Protein AF-A0A497LG84-F1 (afdb_monomer)

Secondary structure (DSSP, 8-state):
---BTTB-EEEETTEEEE---EEEETTEEEESS-----TT-----------THHHHHHHHHHHHHTTT--S-HHHHHHHHHT-

Foldseek 3Di:
DDDDPPFPFDDDPNDTDGDWQFDQDPNDTHTPDDDPDDPPDDDDDDDDPPPCVVVVVVVVVVVVVCPPPPDDVVVVVVVVVV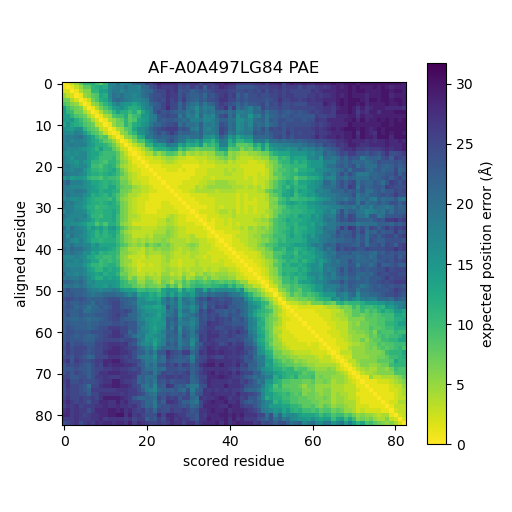D

Sequence (83 aa):
MKVIKGQRSLVVGGEALEEVYAVYEDGVLRPVRRLNLPEGVLVEVRVRLVRASRLYEVVKRYSSMFEDVEEDPLEVLLGMRER

pLDDT: mean 73.34, std 18.9, range [25.86, 93.81]

Solvent-accessible surface area (backbone atoms only — not comparable to full-atom values): 5848 Å² total; per-residue (Å²): 141,83,88,51,92,96,56,80,66,52,79,61,95,89,46,85,46,71,87,78,63,58,50,81,54,98,93,39,78,43,57,80,58,90,79,96,69,69,87,89,65,87,78,90,82,83,89,70,91,78,60,65,58,61,60,51,50,50,48,51,56,55,52,62,74,50,70,86,56,88,68,62,65,66,61,56,55,53,64,55,68,81,103

Structure (mmCIF, N/CA/C/O backbone):
data_AF-A0A497LG84-F1
#
_entry.id   AF-A0A497LG84-F1
#
loop_
_atom_site.group_PDB
_atom_site.id
_atom_site.type_symbol
_atom_site.label_atom_id
_atom_site.label_alt_id
_atom_site.label_comp_id
_atom_site.label_asym_id
_atom_site.label_entity_id
_atom_site.label_seq_id
_atom_site.pdbx_PDB_ins_code
_atom_site.Cartn_x
_atom_site.Cartn_y
_atom_site.Cartn_z
_atom_site.occupancy
_atom_site.B_iso_or_equiv
_atom_site.auth_seq_id
_atom_site.auth_comp_id
_atom_site.auth_asym_id
_atom_site.auth_atom_id
_atom_site.pdbx_PDB_model_num
ATOM 1 N N . MET A 1 1 ? 18.736 8.182 15.706 1.00 39.16 1 MET A N 1
ATOM 2 C CA . MET A 1 1 ? 18.218 7.532 14.481 1.00 39.16 1 MET A CA 1
ATOM 3 C C . MET A 1 1 ? 18.647 6.074 14.521 1.00 39.16 1 MET A C 1
ATOM 5 O O . MET A 1 1 ? 19.843 5.822 14.478 1.00 39.16 1 MET A O 1
ATOM 9 N N . LYS A 1 2 ? 17.732 5.120 14.716 1.00 25.86 2 LYS A N 1
ATOM 10 C CA . LYS A 1 2 ? 18.084 3.692 14.740 1.00 25.86 2 LYS A CA 1
ATOM 11 C C . LYS A 1 2 ? 17.249 2.988 13.681 1.00 25.86 2 LYS A C 1
ATOM 13 O O . LYS A 1 2 ? 16.051 2.815 13.854 1.00 25.86 2 LYS A O 1
ATOM 18 N N . VAL A 1 3 ? 17.881 2.672 12.554 1.00 27.91 3 VAL A N 1
ATOM 19 C CA . VAL A 1 3 ? 17.263 1.892 11.480 1.00 27.91 3 VAL A CA 1
ATOM 20 C C . VAL A 1 3 ? 17.451 0.426 11.845 1.00 27.91 3 VAL A C 1
ATOM 22 O O . VAL A 1 3 ? 18.560 -0.096 11.775 1.00 27.91 3 VAL A O 1
ATOM 25 N N . ILE A 1 4 ? 16.377 -0.225 12.281 1.00 35.66 4 ILE A N 1
ATOM 26 C CA . ILE A 1 4 ? 16.337 -1.677 12.441 1.00 35.66 4 ILE A CA 1
ATOM 27 C C . ILE A 1 4 ? 15.803 -2.212 11.110 1.00 35.66 4 ILE A C 1
ATOM 29 O O . ILE A 1 4 ? 14.759 -1.762 10.636 1.00 35.66 4 ILE A O 1
ATOM 33 N N . LYS A 1 5 ? 16.570 -3.088 10.446 1.00 30.58 5 LYS A N 1
ATOM 34 C CA . LYS A 1 5 ? 16.223 -3.647 9.128 1.00 30.58 5 LYS A CA 1
ATOM 35 C C . LYS A 1 5 ? 14.750 -4.087 9.104 1.00 30.58 5 LYS A C 1
ATOM 37 O O . LYS A 1 5 ? 14.347 -4.914 9.910 1.00 30.58 5 LYS A O 1
ATOM 42 N N . GLY A 1 6 ? 13.977 -3.540 8.164 1.00 39.59 6 GLY A N 1
ATOM 43 C CA . GLY A 1 6 ? 12.608 -3.980 7.862 1.00 39.59 6 GLY A CA 1
ATOM 44 C C . GLY A 1 6 ? 11.465 -3.258 8.585 1.00 39.59 6 GLY A C 1
ATOM 45 O O . GLY A 1 6 ? 10.316 -3.479 8.218 1.00 39.59 6 GLY A O 1
ATOM 46 N N . GLN A 1 7 ? 11.734 -2.363 9.540 1.00 39.41 7 GLN A N 1
ATOM 47 C CA . GLN A 1 7 ? 10.698 -1.592 10.240 1.00 39.41 7 GLN A CA 1
ATOM 48 C C . GLN A 1 7 ? 11.029 -0.099 10.210 1.00 39.41 7 GLN A C 1
ATOM 50 O O . GLN A 1 7 ? 11.971 0.363 10.851 1.00 39.41 7 GLN A O 1
ATOM 55 N N . ARG A 1 8 ? 10.234 0.679 9.467 1.00 39.88 8 ARG A N 1
ATOM 56 C CA . ARG A 1 8 ? 10.143 2.127 9.680 1.00 39.88 8 ARG A CA 1
ATOM 57 C C . ARG A 1 8 ? 9.015 2.375 10.676 1.00 39.88 8 ARG A C 1
ATOM 59 O O . ARG A 1 8 ? 7.889 2.631 10.277 1.00 39.88 8 ARG A O 1
ATOM 66 N N . SER A 1 9 ? 9.314 2.251 11.962 1.00 42.84 9 SER A N 1
ATOM 67 C CA . SER A 1 9 ? 8.475 2.814 13.016 1.00 42.84 9 SER A CA 1
ATOM 68 C C . SER A 1 9 ? 8.860 4.282 13.197 1.00 42.84 9 SER A C 1
ATOM 70 O O . SER A 1 9 ? 10.024 4.614 13.434 1.00 42.84 9 SER A O 1
ATOM 72 N N . LEU A 1 10 ? 7.890 5.178 13.028 1.00 41.50 10 LEU A N 1
ATOM 73 C CA . LEU A 1 10 ? 8.036 6.587 13.381 1.00 41.50 10 LEU A CA 1
ATOM 74 C C . LEU A 1 10 ? 7.472 6.747 14.790 1.00 41.50 10 LEU A C 1
ATOM 76 O O . LEU A 1 10 ? 6.287 6.525 15.014 1.00 41.50 10 LEU A O 1
ATOM 80 N N . VAL A 1 11 ? 8.327 7.100 15.747 1.00 40.19 11 VAL A N 1
ATOM 81 C CA . VAL A 1 11 ? 7.883 7.457 17.098 1.00 40.19 11 VAL A CA 1
ATOM 82 C C . VAL A 1 11 ? 7.700 8.968 17.122 1.00 40.19 11 VAL A C 1
ATOM 84 O O . VAL A 1 11 ? 8.682 9.709 17.061 1.00 40.19 11 VAL A O 1
ATOM 87 N N . VAL A 1 12 ? 6.451 9.426 17.186 1.00 43.44 12 VAL A N 1
ATOM 88 C CA . VAL A 1 12 ? 6.101 10.834 17.409 1.00 43.44 12 VAL A CA 1
ATOM 89 C C . VAL A 1 12 ? 5.188 10.868 18.633 1.00 43.44 12 VAL A C 1
ATOM 91 O O . VAL A 1 12 ? 4.126 10.264 18.619 1.00 43.44 12 VAL A O 1
ATOM 94 N N . GLY A 1 13 ? 5.615 11.522 19.717 1.00 39.12 13 GLY A N 1
ATOM 95 C CA . GLY A 1 13 ? 4.733 11.812 20.858 1.00 39.12 13 GLY A CA 1
ATOM 96 C C . GLY A 1 13 ? 4.302 10.630 21.740 1.00 39.12 13 GLY A C 1
ATOM 97 O O . GLY A 1 13 ? 3.297 10.749 22.425 1.00 39.12 13 GLY A O 1
ATOM 98 N N . GLY A 1 14 ? 5.039 9.515 21.765 1.00 45.31 14 GLY A N 1
ATOM 99 C CA . GLY A 1 14 ? 4.737 8.374 22.649 1.00 45.31 14 GLY A CA 1
ATOM 100 C C . GLY A 1 14 ? 3.801 7.318 22.052 1.00 45.31 14 GLY A C 1
ATOM 101 O O . GLY A 1 14 ? 3.622 6.265 22.657 1.00 45.31 14 GLY A O 1
ATOM 102 N N . GLU A 1 15 ? 3.287 7.541 20.843 1.00 51.00 15 GLU A N 1
ATOM 103 C CA . GLU A 1 15 ? 2.475 6.569 20.112 1.00 51.00 15 GLU A CA 1
ATOM 104 C C . GLU A 1 15 ? 3.312 5.905 19.008 1.00 51.00 15 GLU A C 1
ATOM 106 O O . GLU A 1 15 ? 4.008 6.564 18.228 1.00 51.00 15 GLU A O 1
ATOM 111 N N . ALA A 1 16 ? 3.303 4.571 18.969 1.00 55.41 16 ALA A N 1
ATOM 112 C CA . ALA A 1 16 ? 3.999 3.804 17.945 1.00 55.41 16 ALA A CA 1
ATOM 113 C C . ALA A 1 16 ? 3.157 3.784 16.662 1.00 55.41 16 ALA A C 1
ATOM 115 O O . ALA A 1 16 ? 2.186 3.039 16.560 1.00 55.41 16 ALA A O 1
ATOM 116 N N . LEU A 1 17 ? 3.538 4.596 15.674 1.00 64.94 17 LEU A N 1
ATOM 117 C CA . LEU A 1 17 ? 2.935 4.566 14.343 1.00 64.94 17 LEU A CA 1
ATOM 118 C C . LEU A 1 17 ? 3.622 3.493 13.491 1.00 64.94 17 LEU A C 1
ATOM 120 O O . LEU A 1 17 ? 4.807 3.599 13.154 1.00 64.94 17 LEU A O 1
ATOM 124 N N . GLU A 1 18 ? 2.862 2.459 13.136 1.00 74.38 18 GLU A N 1
ATOM 125 C CA . GLU A 1 18 ? 3.271 1.403 12.213 1.00 74.38 18 GLU A CA 1
ATOM 126 C C . GLU A 1 18 ? 2.488 1.528 10.898 1.00 74.38 18 GLU A C 1
ATOM 128 O O . GLU A 1 18 ? 1.261 1.456 10.881 1.00 74.38 18 GLU A O 1
ATOM 133 N N . GLU A 1 19 ? 3.190 1.708 9.773 1.00 78.94 19 GLU A N 1
ATOM 134 C CA . GLU A 1 19 ? 2.554 1.625 8.455 1.00 78.94 19 GLU A CA 1
ATOM 135 C C . GLU A 1 19 ? 2.205 0.163 8.131 1.00 78.94 19 GLU A C 1
ATOM 137 O O . GLU A 1 19 ? 3.065 -0.727 8.093 1.00 78.94 19 GLU A O 1
ATOM 142 N N . VAL A 1 20 ? 0.921 -0.081 7.866 1.00 85.88 20 VAL A N 1
ATOM 143 C CA . VAL A 1 20 ? 0.386 -1.386 7.476 1.00 85.88 20 VAL A CA 1
ATOM 144 C C . VAL A 1 20 ? -0.182 -1.29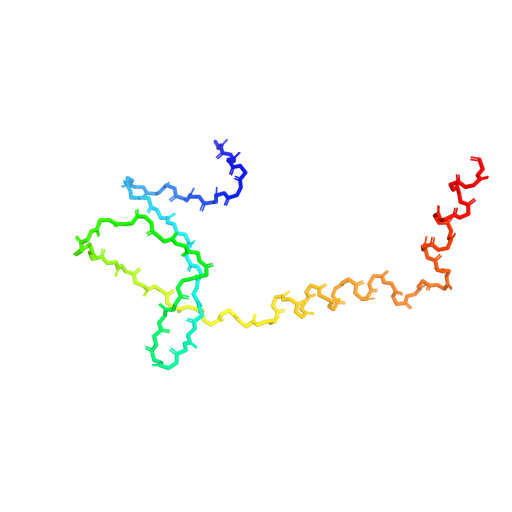2 6.067 1.00 85.88 20 VAL A C 1
ATOM 146 O O . VAL A 1 20 ? -1.011 -0.436 5.771 1.00 85.88 20 VAL A O 1
ATOM 149 N N . TYR A 1 21 ? 0.249 -2.207 5.203 1.00 84.25 21 TYR A N 1
ATOM 150 C CA . TYR A 1 21 ? -0.323 -2.380 3.872 1.00 84.25 21 TYR A CA 1
ATOM 151 C C . TYR A 1 21 ? -1.402 -3.461 3.918 1.00 84.25 21 TYR A C 1
ATOM 153 O O . TYR A 1 21 ? -1.244 -4.480 4.595 1.00 84.25 21 TYR A O 1
ATOM 161 N N . ALA A 1 22 ? -2.487 -3.246 3.182 1.00 89.81 22 ALA A N 1
ATOM 162 C CA . ALA A 1 22 ? -3.593 -4.183 3.068 1.00 89.81 22 ALA A CA 1
ATOM 163 C C . ALA A 1 22 ? -4.102 -4.232 1.625 1.00 89.81 22 ALA A C 1
ATOM 165 O O . ALA A 1 22 ? -4.049 -3.228 0.912 1.00 89.81 22 ALA A O 1
ATOM 166 N N . VAL A 1 23 ? -4.599 -5.396 1.218 1.00 88.75 23 VAL A N 1
ATOM 167 C CA . VAL A 1 23 ? -5.349 -5.572 -0.026 1.00 88.75 23 VAL A CA 1
ATOM 168 C C . VAL A 1 23 ? -6.828 -5.398 0.295 1.00 88.75 23 VAL A C 1
ATOM 170 O O . VAL A 1 23 ? -7.306 -5.893 1.316 1.00 88.75 23 VAL A O 1
ATOM 173 N N . TYR A 1 24 ? -7.540 -4.652 -0.543 1.00 87.38 24 TYR A N 1
ATOM 174 C CA . TYR A 1 24 ? -8.980 -4.478 -0.410 1.00 87.38 24 TYR A CA 1
ATOM 175 C C . TYR A 1 24 ? -9.697 -5.492 -1.301 1.00 87.38 24 TYR A C 1
ATO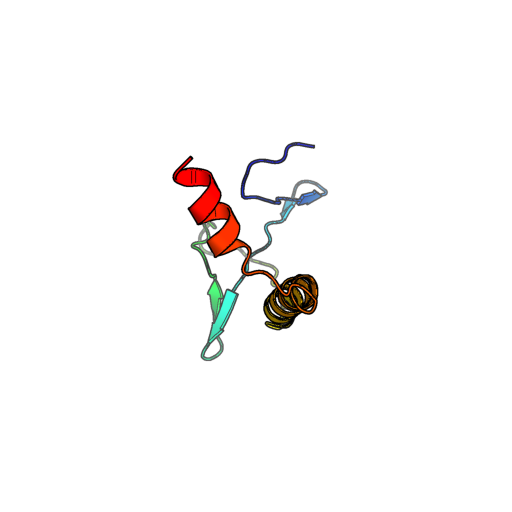M 177 O O . TYR A 1 24 ? -9.621 -5.388 -2.524 1.00 87.38 24 TYR A O 1
ATOM 185 N N . GLU A 1 25 ? -10.367 -6.466 -0.686 1.00 88.94 25 GLU A N 1
ATOM 186 C CA . GLU A 1 25 ? -11.063 -7.566 -1.368 1.00 88.94 25 GLU A CA 1
ATOM 187 C C . GLU A 1 25 ? -12.428 -7.780 -0.713 1.00 88.94 25 GLU A C 1
ATOM 189 O O . GLU A 1 25 ? -12.520 -7.861 0.513 1.00 88.94 25 GLU A O 1
ATOM 194 N N . ASP A 1 26 ? -13.489 -7.833 -1.523 1.00 93.75 26 ASP A N 1
ATOM 195 C CA . ASP A 1 26 ? -14.874 -8.074 -1.084 1.00 93.75 26 ASP A CA 1
ATOM 196 C C . ASP A 1 26 ? -15.344 -7.177 0.076 1.00 93.75 26 ASP A C 1
ATOM 198 O O . ASP A 1 26 ? -16.059 -7.604 0.981 1.00 93.75 26 ASP A O 1
ATOM 202 N N . GLY A 1 27 ? -14.922 -5.910 0.077 1.00 91.94 27 GLY A N 1
ATOM 203 C CA . GLY A 1 27 ? -15.296 -4.955 1.122 1.00 91.94 27 GLY A CA 1
ATOM 204 C C . GLY A 1 27 ? -14.407 -4.979 2.370 1.00 91.94 27 GLY A C 1
ATOM 205 O O . GLY A 1 27 ? -14.624 -4.175 3.276 1.00 91.94 27 GLY A O 1
ATOM 206 N N . VAL A 1 28 ? -13.394 -5.850 2.423 1.00 93.81 28 VAL A N 1
ATOM 207 C CA . VAL A 1 28 ? -12.546 -6.082 3.601 1.00 9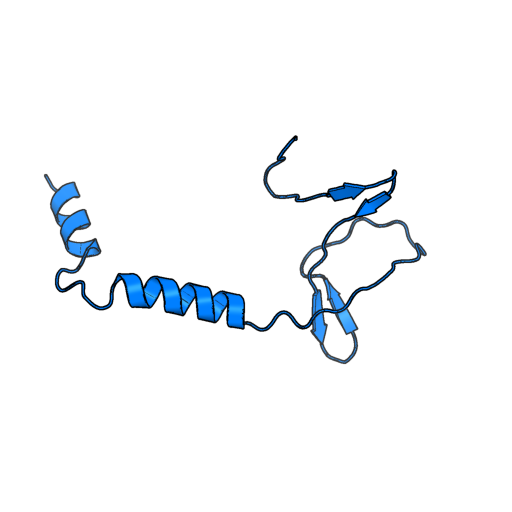3.81 28 VAL A CA 1
ATOM 208 C C . VAL A 1 28 ? -11.097 -5.670 3.327 1.00 93.81 28 VAL A C 1
ATOM 210 O O . VAL A 1 28 ? -10.515 -6.023 2.304 1.00 93.81 28 VAL A O 1
ATOM 213 N N . LEU A 1 29 ? -10.479 -4.948 4.270 1.00 91.44 29 LEU A N 1
ATOM 214 C CA . LEU A 1 29 ? -9.036 -4.681 4.264 1.00 91.44 29 LEU A CA 1
ATOM 215 C C . LEU A 1 29 ? -8.283 -5.874 4.865 1.00 91.44 29 LEU A C 1
ATOM 217 O O . LEU A 1 29 ? -8.283 -6.073 6.079 1.00 91.44 29 LEU A O 1
ATOM 221 N N . ARG A 1 30 ? -7.617 -6.658 4.016 1.00 92.00 30 ARG A N 1
ATOM 222 C CA . ARG A 1 30 ? -6.797 -7.809 4.413 1.00 92.00 30 ARG A CA 1
ATOM 223 C C . ARG A 1 30 ? -5.331 -7.391 4.517 1.00 92.00 30 ARG A C 1
ATOM 225 O O . ARG A 1 30 ? -4.735 -7.056 3.494 1.00 92.00 30 ARG A O 1
ATOM 232 N N . PRO A 1 31 ? -4.717 -7.378 5.711 1.00 91.25 31 PRO A N 1
ATOM 233 C CA . PRO A 1 31 ? -3.331 -6.950 5.844 1.00 91.25 31 PRO A CA 1
ATOM 234 C C . PRO A 1 31 ? -2.395 -7.929 5.122 1.00 91.25 31 PRO A C 1
ATOM 236 O O . PRO A 1 31 ? -2.568 -9.142 5.200 1.00 91.25 31 PRO A O 1
ATOM 239 N N . VAL A 1 32 ? -1.366 -7.408 4.446 1.00 90.12 32 VAL A N 1
ATOM 240 C CA . VAL A 1 32 ? -0.390 -8.236 3.699 1.00 90.12 32 VAL A CA 1
ATOM 241 C C . VAL A 1 32 ? 0.510 -9.076 4.615 1.00 90.12 32 VAL A C 1
ATOM 243 O O . VAL A 1 32 ? 1.244 -9.947 4.157 1.00 90.12 32 VAL A O 1
ATOM 246 N N . ARG A 1 33 ? 0.481 -8.791 5.920 1.00 88.94 33 ARG A N 1
ATOM 247 C CA . ARG A 1 33 ? 1.192 -9.511 6.978 1.00 88.94 33 ARG A CA 1
ATOM 248 C C . ARG A 1 33 ? 0.319 -9.615 8.222 1.00 88.94 33 ARG A C 1
ATOM 250 O O . ARG A 1 33 ? -0.582 -8.805 8.423 1.00 88.94 33 ARG A O 1
ATOM 257 N N . ARG A 1 34 ? 0.636 -10.564 9.101 1.00 88.75 34 ARG A N 1
ATOM 258 C CA . ARG A 1 34 ? -0.022 -10.683 10.407 1.00 88.75 34 ARG A CA 1
ATOM 259 C C . ARG A 1 34 ? 0.269 -9.454 11.276 1.00 88.75 34 ARG A C 1
ATOM 261 O O . ARG A 1 34 ? 1.421 -9.033 11.380 1.00 88.75 34 ARG A O 1
ATOM 268 N N . LEU A 1 35 ? -0.771 -8.914 11.908 1.00 88.12 35 LEU A N 1
ATOM 269 C CA . LEU A 1 35 ? -0.664 -7.860 12.916 1.00 88.12 35 LEU A CA 1
ATOM 270 C C . LEU A 1 35 ? -0.749 -8.488 14.308 1.00 88.12 35 LEU A C 1
ATOM 272 O O . LEU A 1 35 ? -1.636 -9.300 14.564 1.00 88.12 35 LEU A O 1
ATOM 276 N N . ASN A 1 36 ? 0.171 -8.118 15.195 1.00 87.44 36 ASN A N 1
ATOM 277 C CA . ASN A 1 36 ? 0.186 -8.574 16.584 1.00 87.44 36 ASN A CA 1
ATOM 278 C C . ASN A 1 36 ? -0.405 -7.475 17.472 1.00 87.44 36 ASN A C 1
ATOM 280 O O . ASN A 1 36 ? 0.323 -6.779 18.176 1.00 87.44 36 ASN A O 1
ATOM 284 N N . LEU A 1 37 ? -1.720 -7.286 17.372 1.00 87.00 37 LEU A N 1
ATOM 285 C CA . LEU A 1 37 ? -2.469 -6.286 18.129 1.00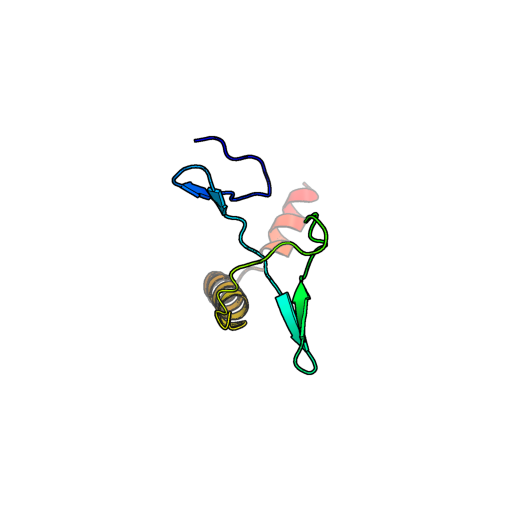 87.00 37 LEU A CA 1
ATOM 286 C C . LEU A 1 37 ? -3.353 -6.965 19.190 1.00 87.00 37 LEU A C 1
ATOM 288 O O . LEU A 1 37 ? -3.834 -8.072 18.934 1.00 87.00 37 LEU A O 1
ATOM 292 N N . PRO A 1 38 ? -3.577 -6.338 20.362 1.00 87.81 38 PRO A N 1
ATOM 293 C CA . PRO A 1 38 ? -4.522 -6.846 21.353 1.00 87.81 38 PRO A CA 1
ATOM 294 C C . PRO A 1 38 ? -5.939 -6.958 20.784 1.00 87.81 38 PRO A C 1
ATOM 296 O O . PRO A 1 38 ? -6.364 -6.135 19.971 1.00 87.81 38 PRO A O 1
ATOM 299 N N . GLU A 1 39 ? -6.688 -7.960 21.234 1.00 91.12 39 GLU A N 1
ATOM 300 C CA . GLU A 1 39 ? -8.080 -8.134 20.826 1.00 91.12 39 GLU A CA 1
ATOM 301 C C . GLU A 1 39 ? -8.943 -6.948 21.291 1.00 91.12 39 GLU A C 1
ATOM 303 O O . GLU A 1 39 ? -8.781 -6.443 22.402 1.00 91.12 39 GLU A O 1
ATOM 308 N N . GLY A 1 40 ? -9.837 -6.472 20.420 1.00 90.94 40 GLY A N 1
ATOM 309 C CA . GLY A 1 40 ? -10.714 -5.331 20.705 1.00 90.94 40 GLY A CA 1
ATOM 310 C C . GLY A 1 40 ? -10.035 -3.956 20.674 1.00 90.94 40 GLY A C 1
ATOM 311 O O . GLY A 1 40 ? -10.687 -2.961 20.989 1.00 90.94 40 GLY A O 1
ATOM 312 N N . VAL A 1 41 ? -8.753 -3.864 20.293 1.00 90.44 41 VAL A N 1
ATOM 313 C CA . VAL A 1 41 ? -8.081 -2.564 20.182 1.00 90.44 41 VAL A CA 1
ATOM 314 C C . VAL A 1 41 ? -8.691 -1.724 19.057 1.00 90.44 41 VAL A C 1
ATOM 316 O O . VAL A 1 41 ? -8.910 -2.200 17.941 1.00 90.44 41 VAL A O 1
ATOM 319 N N . LEU A 1 42 ?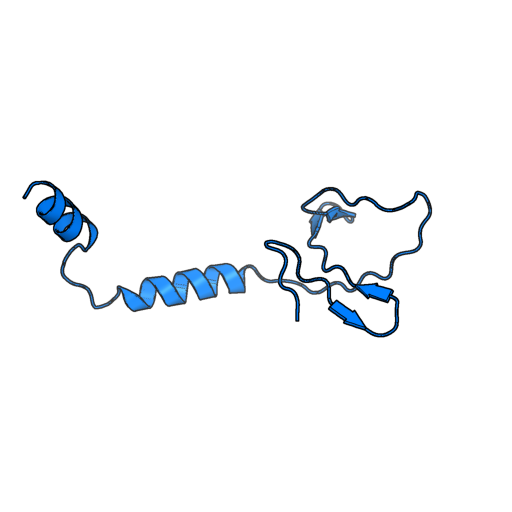 -8.954 -0.451 19.347 1.00 87.69 42 LEU A N 1
ATOM 320 C CA . LEU A 1 42 ? -9.376 0.520 18.345 1.00 87.69 42 LEU A CA 1
ATOM 321 C C . LEU 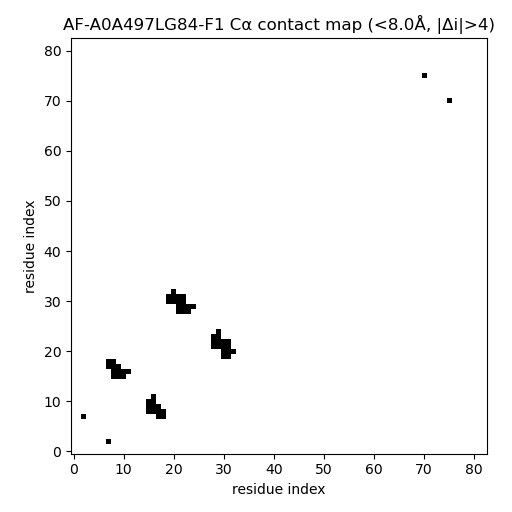A 1 42 ? -8.171 0.919 17.485 1.00 87.69 42 LEU A C 1
ATOM 323 O O . LEU A 1 42 ? -7.111 1.249 18.014 1.00 87.69 42 LEU A O 1
ATOM 327 N N . VAL A 1 43 ? -8.342 0.924 16.164 1.00 86.38 43 VAL A N 1
ATOM 328 C CA . VAL A 1 43 ? -7.310 1.349 15.209 1.00 86.38 43 VAL A CA 1
ATOM 329 C C . VAL A 1 43 ? -7.828 2.492 14.338 1.00 86.38 43 VAL A C 1
ATOM 331 O O . VAL A 1 43 ? -8.947 2.435 13.829 1.00 86.38 43 VAL A O 1
ATOM 334 N N . GLU A 1 44 ? -7.017 3.532 14.139 1.00 85.75 44 GLU A N 1
ATOM 335 C CA . GLU A 1 44 ? -7.280 4.564 13.130 1.00 85.75 44 GLU A CA 1
ATOM 336 C C . GLU A 1 44 ? -6.746 4.075 11.777 1.00 85.75 44 GLU A C 1
ATOM 338 O O . GLU A 1 44 ? -5.550 3.820 11.622 1.00 85.75 44 GLU A O 1
ATOM 343 N N . VAL A 1 45 ? -7.620 3.953 10.777 1.00 85.81 45 VAL A N 1
ATOM 344 C CA . VAL A 1 45 ? -7.229 3.511 9.432 1.00 85.81 45 VAL A CA 1
ATOM 345 C C . VAL A 1 45 ? -7.187 4.701 8.483 1.00 85.81 45 VAL A C 1
ATOM 347 O O . VAL A 1 45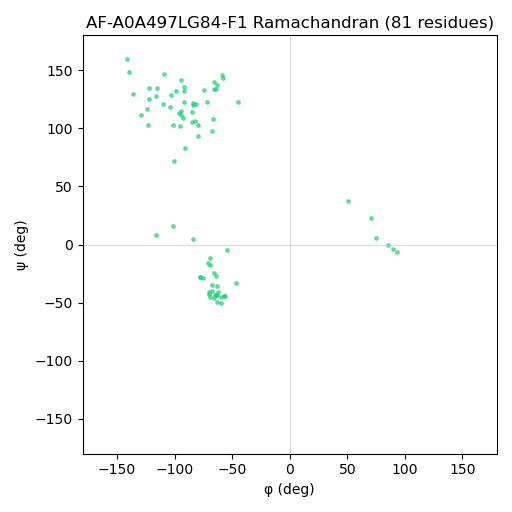 ? -8.208 5.320 8.190 1.00 85.81 45 VAL A O 1
ATOM 350 N N . ARG A 1 46 ? -6.006 4.983 7.927 1.00 83.75 46 ARG A N 1
ATOM 351 C CA . ARG A 1 46 ? -5.835 5.950 6.834 1.00 83.75 46 ARG A CA 1
ATOM 352 C C . ARG A 1 46 ? -5.686 5.213 5.512 1.00 83.75 46 ARG A C 1
ATOM 354 O O . ARG A 1 46 ? -4.617 4.696 5.198 1.00 83.75 46 ARG A O 1
ATOM 361 N N . VAL A 1 47 ? -6.753 5.183 4.719 1.00 79.50 47 VAL A N 1
ATOM 362 C CA . VAL A 1 47 ? -6.737 4.527 3.406 1.00 79.50 47 VAL A CA 1
ATOM 363 C C . VAL A 1 47 ? -6.110 5.460 2.373 1.00 79.50 47 VAL A C 1
ATOM 365 O O . VAL A 1 47 ? -6.597 6.560 2.122 1.00 79.50 47 VAL A O 1
ATOM 368 N N . ARG A 1 48 ? -5.023 5.009 1.744 1.00 76.00 48 ARG A N 1
ATOM 369 C CA . ARG A 1 48 ? -4.451 5.636 0.549 1.00 76.00 48 ARG A CA 1
ATOM 370 C C . ARG A 1 48 ? -4.415 4.594 -0.556 1.00 76.00 48 ARG A C 1
ATOM 372 O O . ARG A 1 48 ? -3.838 3.527 -0.367 1.00 76.00 48 ARG A O 1
ATOM 379 N N . LEU A 1 49 ? -5.004 4.904 -1.710 1.00 69.00 49 LEU A N 1
ATOM 380 C CA . LEU A 1 49 ? -4.884 4.056 -2.893 1.00 69.00 49 LEU A CA 1
ATOM 381 C C . LEU A 1 49 ? -3.435 4.103 -3.385 1.00 69.00 49 LEU A C 1
ATOM 383 O O . LEU A 1 49 ? -3.024 5.036 -4.075 1.00 69.00 49 LEU A O 1
ATOM 387 N N . VAL A 1 50 ? -2.647 3.098 -3.010 1.00 64.00 50 VAL A N 1
ATOM 388 C CA . VAL A 1 50 ? -1.299 2.911 -3.541 1.00 64.00 50 VAL A CA 1
ATOM 389 C C . VAL A 1 50 ? -1.460 2.267 -4.911 1.00 64.00 50 VAL A C 1
ATOM 391 O O . VAL A 1 50 ? -1.604 1.054 -5.028 1.00 64.00 50 VAL A O 1
ATOM 394 N N . ARG A 1 51 ? -1.508 3.081 -5.971 1.00 58.59 51 ARG A N 1
ATOM 395 C CA . ARG A 1 51 ? -1.494 2.541 -7.333 1.00 58.59 51 ARG A CA 1
ATOM 396 C C . ARG A 1 51 ? -0.226 1.700 -7.509 1.00 58.59 51 ARG A C 1
ATOM 398 O O . ARG A 1 51 ? 0.858 2.097 -7.074 1.00 58.59 51 ARG A O 1
ATOM 405 N N . ALA A 1 52 ? -0.344 0.604 -8.260 1.00 53.72 52 ALA A N 1
ATOM 406 C CA . ALA A 1 52 ? 0.799 -0.124 -8.818 1.00 53.72 52 ALA A CA 1
ATOM 407 C C . ALA A 1 52 ? 1.732 0.779 -9.651 1.00 53.72 52 ALA A C 1
ATOM 409 O O . ALA A 1 52 ? 2.797 0.328 -10.058 1.00 53.72 52 ALA A O 1
ATOM 410 N N . SER A 1 53 ? 1.374 2.058 -9.852 1.00 53.84 53 SER A N 1
ATOM 411 C CA . SER A 1 53 ? 2.242 3.100 -10.388 1.00 53.84 53 SER A CA 1
ATOM 412 C C . SER A 1 53 ? 3.615 3.107 -9.734 1.00 53.84 53 SER A C 1
ATOM 414 O O . SER A 1 53 ? 4.560 3.329 -10.453 1.00 53.84 53 SER A O 1
ATOM 416 N N . ARG A 1 54 ? 3.790 2.762 -8.449 1.00 58.62 54 ARG A N 1
ATOM 417 C CA . ARG A 1 54 ? 5.152 2.631 -7.891 1.00 58.62 54 ARG A CA 1
ATOM 418 C C . ARG A 1 54 ? 5.958 1.500 -8.529 1.00 58.62 54 ARG A C 1
ATOM 420 O O . ARG A 1 54 ? 7.122 1.706 -8.835 1.00 58.62 54 ARG A O 1
ATOM 427 N N . LEU A 1 55 ? 5.365 0.321 -8.737 1.00 68.56 55 LEU A N 1
ATOM 428 C CA . LEU A 1 55 ? 6.057 -0.781 -9.414 1.00 68.56 55 LEU A CA 1
ATOM 429 C C . LEU A 1 55 ? 6.239 -0.465 -10.898 1.00 68.56 55 LEU A C 1
ATOM 431 O O . LEU A 1 55 ? 7.318 -0.667 -11.429 1.00 68.56 55 LEU A O 1
ATOM 435 N N . TYR A 1 56 ? 5.217 0.088 -11.545 1.00 70.88 56 TYR A N 1
ATOM 436 C CA . TYR A 1 56 ? 5.290 0.529 -12.934 1.00 70.88 56 TYR A CA 1
ATOM 437 C C . TYR A 1 56 ? 6.321 1.648 -13.140 1.00 70.88 56 TYR A C 1
ATOM 439 O O . TYR A 1 56 ? 7.064 1.607 -14.106 1.00 70.88 56 TYR A O 1
ATOM 447 N N . GLU A 1 57 ? 6.424 2.618 -12.234 1.00 72.38 57 GLU A N 1
ATOM 448 C CA . GLU A 1 57 ? 7.431 3.685 -12.250 1.00 72.38 57 GLU A CA 1
ATOM 449 C C . GLU A 1 57 ? 8.825 3.117 -12.004 1.00 72.38 57 GLU A C 1
ATOM 451 O O . GLU A 1 57 ? 9.771 3.533 -12.663 1.00 72.38 57 GLU A O 1
ATOM 456 N N . VAL A 1 58 ? 8.957 2.145 -11.096 1.00 79.88 58 VAL A N 1
ATOM 457 C CA . VAL A 1 58 ? 10.213 1.424 -10.863 1.00 79.88 58 VAL A CA 1
ATOM 458 C C . VAL A 1 58 ? 10.627 0.651 -12.113 1.00 79.88 58 VAL A C 1
ATOM 460 O O . VAL A 1 58 ? 11.755 0.813 -12.566 1.00 79.88 58 VAL A O 1
ATOM 463 N N . VAL A 1 59 ? 9.720 -0.127 -12.705 1.00 81.19 59 VAL A N 1
ATOM 464 C CA . VAL A 1 59 ? 9.959 -0.868 -13.950 1.00 81.19 59 VAL A CA 1
ATOM 465 C C . VAL A 1 59 ? 10.309 0.102 -15.069 1.00 81.19 59 VAL A C 1
ATOM 467 O O . VAL A 1 59 ? 11.357 -0.053 -15.670 1.00 81.19 59 VAL A O 1
ATOM 470 N N . LYS A 1 60 ? 9.517 1.156 -15.283 1.00 81.50 60 LYS A N 1
ATOM 471 C CA . LYS A 1 60 ? 9.767 2.177 -16.307 1.00 81.50 60 LYS A CA 1
ATOM 472 C C . LYS A 1 60 ? 11.137 2.833 -16.134 1.00 81.50 60 LYS A C 1
ATOM 474 O O . LYS A 1 60 ? 11.857 2.983 -17.111 1.00 81.50 60 LYS A O 1
ATOM 479 N N . ARG A 1 61 ? 11.507 3.193 -14.900 1.00 84.06 61 ARG A N 1
ATOM 480 C CA . ARG A 1 61 ? 12.809 3.792 -14.582 1.00 84.06 61 ARG A CA 1
ATOM 481 C C . ARG A 1 61 ? 13.961 2.835 -14.869 1.00 84.06 61 ARG A C 1
ATOM 483 O O . ARG A 1 61 ? 14.976 3.271 -15.395 1.00 84.06 61 ARG A O 1
ATOM 490 N N . TYR A 1 62 ? 13.826 1.560 -14.506 1.00 83.06 62 TYR A N 1
ATOM 491 C CA . TYR A 1 62 ? 14.856 0.568 -14.803 1.00 83.06 62 TYR A CA 1
ATOM 492 C C . TYR A 1 62 ? 14.925 0.271 -16.298 1.00 83.06 62 TYR A C 1
ATOM 494 O O . TYR A 1 62 ? 16.014 0.300 -16.847 1.00 83.06 62 TYR A O 1
ATOM 502 N N . SER A 1 63 ? 13.793 0.080 -16.975 1.00 83.06 63 SER A N 1
ATOM 503 C CA . SER A 1 63 ? 13.741 -0.135 -18.422 1.00 83.06 63 SER A CA 1
ATOM 504 C C . SER A 1 63 ? 14.415 1.000 -19.196 1.00 83.06 63 SER A C 1
ATOM 506 O O . SER A 1 63 ? 15.247 0.714 -20.046 1.00 83.06 63 SER A O 1
ATOM 508 N N . SER A 1 64 ? 14.171 2.268 -18.842 1.00 86.31 64 SER A N 1
ATOM 509 C CA . SER A 1 64 ? 14.831 3.406 -19.504 1.00 86.31 64 SER A CA 1
ATOM 510 C C . SER A 1 64 ? 16.346 3.465 -19.280 1.00 86.31 64 SER A C 1
ATOM 512 O O . SER A 1 64 ? 17.059 4.054 -20.078 1.00 86.31 64 SER A O 1
ATOM 514 N N . MET A 1 65 ? 16.872 2.877 -18.197 1.00 83.19 65 MET A N 1
ATOM 515 C CA . MET A 1 65 ? 18.327 2.829 -17.973 1.00 83.19 65 MET A CA 1
ATOM 516 C C . MET A 1 65 ? 19.044 1.872 -18.932 1.00 83.19 65 MET A C 1
ATOM 518 O O . MET A 1 65 ? 20.264 1.949 -19.046 1.00 83.19 65 MET A O 1
ATOM 522 N N . PHE A 1 66 ? 18.301 0.980 -19.589 1.00 79.88 66 PHE A N 1
ATOM 523 C CA . PHE A 1 66 ? 18.827 -0.009 -20.526 1.00 79.88 66 PHE A CA 1
ATOM 524 C C . PHE A 1 66 ? 18.320 0.207 -21.962 1.00 79.88 66 PHE A C 1
ATOM 526 O O . PHE A 1 66 ? 18.572 -0.639 -22.809 1.00 79.88 66 PHE A O 1
ATOM 533 N N . GLU A 1 67 ? 17.616 1.312 -22.252 1.00 80.00 67 GLU A N 1
ATOM 534 C CA . GLU A 1 67 ? 17.100 1.610 -23.603 1.00 80.00 67 GLU A CA 1
ATOM 535 C C . GLU A 1 67 ? 18.224 1.806 -24.636 1.00 80.00 67 GLU A C 1
ATOM 537 O O . GLU A 1 67 ? 18.083 1.352 -25.767 1.00 80.00 67 GLU A O 1
ATOM 542 N N . ASP A 1 68 ? 19.349 2.404 -24.231 1.00 83.06 68 ASP A N 1
ATOM 543 C CA . ASP A 1 68 ? 20.495 2.705 -25.108 1.00 83.06 68 ASP A CA 1
ATOM 544 C C . ASP A 1 68 ? 21.659 1.705 -24.947 1.00 83.06 68 ASP A C 1
ATOM 546 O O . ASP A 1 68 ? 22.803 1.987 -25.309 1.00 83.06 68 ASP A O 1
ATOM 550 N N . VAL A 1 69 ? 21.403 0.548 -24.334 1.00 80.69 69 VAL A N 1
ATOM 551 C CA . VAL A 1 69 ? 22.427 -0.472 -24.091 1.00 80.69 69 VAL A CA 1
ATOM 552 C C . VAL A 1 69 ? 22.382 -1.500 -25.220 1.00 80.69 69 VAL A C 1
ATOM 554 O O . VAL A 1 69 ? 21.505 -2.358 -25.254 1.00 80.69 69 VAL A O 1
ATOM 557 N N . GLU A 1 70 ? 23.330 -1.397 -26.155 1.00 77.38 70 GLU A N 1
ATOM 558 C CA . GLU A 1 70 ? 23.437 -2.301 -27.313 1.00 77.38 70 GLU A CA 1
ATOM 559 C C . GLU A 1 70 ? 24.052 -3.671 -26.964 1.00 77.38 70 GLU A C 1
ATOM 561 O O . GLU A 1 70 ? 23.760 -4.668 -27.621 1.00 77.38 70 GLU A O 1
ATOM 566 N N . GLU A 1 71 ? 24.896 -3.731 -25.931 1.00 77.44 71 GLU A N 1
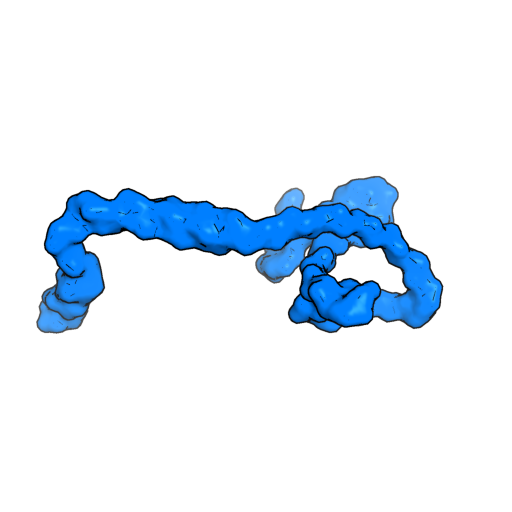ATOM 567 C CA . GLU A 1 71 ? 25.572 -4.952 -25.472 1.00 77.44 71 GLU A CA 1
ATOM 568 C C . GLU A 1 71 ? 24.756 -5.652 -24.383 1.00 77.44 71 GLU A C 1
ATOM 570 O O . GLU A 1 71 ? 24.385 -5.004 -23.407 1.00 77.44 71 GLU A O 1
ATOM 575 N N . ASP A 1 72 ? 24.531 -6.969 -24.480 1.00 81.75 72 ASP A N 1
ATOM 576 C CA . ASP A 1 72 ? 23.885 -7.719 -23.396 1.00 81.75 72 ASP A CA 1
ATOM 577 C C . ASP A 1 72 ? 24.809 -7.753 -22.160 1.00 81.75 72 ASP A C 1
ATOM 579 O O . ASP A 1 72 ? 25.819 -8.473 -22.147 1.00 81.75 72 ASP A O 1
ATOM 583 N N . PRO A 1 73 ? 24.482 -7.021 -21.074 1.00 79.50 73 PRO A N 1
ATOM 584 C CA . PRO A 1 73 ? 25.355 -6.939 -19.911 1.00 79.50 73 PRO A CA 1
ATOM 585 C C . PRO A 1 73 ? 25.519 -8.295 -19.218 1.00 79.50 73 PRO A C 1
ATOM 587 O O . PRO A 1 73 ? 26.531 -8.538 -18.558 1.00 79.50 73 PRO A O 1
ATOM 590 N N . LEU A 1 74 ? 24.529 -9.186 -19.340 1.00 85.62 74 LEU A N 1
ATOM 591 C CA . LEU A 1 74 ? 24.587 -10.520 -18.761 1.00 85.62 74 LEU A CA 1
ATOM 592 C C . LEU A 1 74 ? 25.604 -11.391 -19.501 1.00 85.62 74 LEU A C 1
ATOM 594 O O . LEU A 1 74 ? 26.372 -12.096 -18.840 1.00 85.62 74 LEU A O 1
ATOM 598 N N . GLU A 1 75 ? 25.659 -11.311 -20.832 1.00 85.19 75 GLU A N 1
ATOM 599 C CA . GLU A 1 75 ? 26.664 -12.029 -21.624 1.00 85.19 75 GLU A CA 1
ATOM 600 C C . GLU A 1 75 ? 28.084 -11.559 -21.296 1.00 85.19 75 GLU A C 1
ATOM 602 O O . GLU A 1 75 ? 28.969 -12.387 -21.059 1.00 85.19 75 GLU A O 1
ATOM 607 N N . VAL A 1 76 ? 28.297 -10.246 -21.162 1.00 84.81 76 VAL A N 1
ATOM 608 C CA . VAL A 1 76 ? 29.602 -9.680 -20.775 1.00 84.81 76 VAL A CA 1
ATOM 609 C C . VAL A 1 76 ? 30.048 -10.206 -19.406 1.00 84.81 76 VAL A C 1
ATOM 611 O O . VAL A 1 76 ? 31.192 -10.640 -19.233 1.00 84.81 76 VAL A O 1
ATOM 614 N N . LEU A 1 77 ? 29.139 -10.224 -18.425 1.00 85.69 77 LEU A N 1
ATOM 615 C CA . LEU A 1 77 ? 29.421 -10.732 -17.080 1.00 85.69 77 LEU A CA 1
ATOM 616 C C . LEU A 1 77 ? 29.672 -12.247 -17.058 1.00 85.69 77 LEU A C 1
ATOM 618 O O . LEU A 1 77 ? 30.484 -12.729 -16.265 1.00 85.69 77 LEU A O 1
ATOM 622 N N . LEU A 1 78 ? 28.992 -13.018 -17.909 1.00 90.44 78 LEU A N 1
ATOM 623 C CA . LEU A 1 78 ? 29.239 -14.452 -18.077 1.00 90.44 78 LEU A CA 1
ATOM 624 C C . LEU A 1 78 ? 30.628 -14.711 -18.674 1.00 90.44 78 LEU A C 1
ATOM 626 O O . LEU A 1 78 ? 31.381 -15.487 -18.091 1.00 90.44 78 LEU A O 1
ATOM 630 N N . GLY A 1 79 ? 31.020 -13.986 -19.724 1.00 85.06 79 GLY A N 1
ATOM 631 C CA . GLY A 1 79 ? 32.347 -14.110 -20.343 1.00 85.06 79 GLY A CA 1
ATOM 632 C C . GLY A 1 79 ? 33.512 -13.603 -19.478 1.00 85.06 79 GLY A C 1
ATOM 633 O O . GLY A 1 79 ? 34.675 -13.924 -19.723 1.00 85.06 79 GLY A O 1
ATOM 634 N N . MET A 1 80 ? 33.249 -12.795 -18.448 1.00 86.06 80 MET A N 1
ATOM 635 C CA . MET A 1 80 ? 34.252 -12.426 -17.437 1.00 86.06 80 MET A CA 1
ATOM 636 C C . MET A 1 80 ? 34.494 -13.523 -16.397 1.00 86.06 80 MET A C 1
ATOM 638 O O . MET A 1 80 ? 35.581 -13.587 -15.837 1.00 86.06 80 MET A O 1
ATOM 642 N N . ARG A 1 81 ? 33.498 -14.372 -16.130 1.00 77.56 81 ARG A N 1
ATOM 643 C CA . ARG A 1 81 ? 33.564 -15.439 -15.118 1.00 77.56 81 ARG A CA 1
ATOM 644 C C . ARG A 1 81 ? 34.396 -16.638 -15.567 1.00 77.56 81 ARG A C 1
ATOM 646 O O . ARG A 1 81 ? 34.929 -17.351 -14.728 1.00 77.56 81 ARG A O 1
ATOM 653 N N . GLU A 1 82 ? 34.454 -16.881 -16.871 1.00 68.75 82 GLU A N 1
ATOM 654 C CA . GLU A 1 82 ? 35.202 -17.992 -17.470 1.00 68.75 82 GLU A CA 1
ATOM 655 C C . GLU A 1 82 ? 36.694 -17.668 -17.684 1.00 68.75 82 GLU A C 1
ATOM 657 O O . GLU A 1 82 ? 37.421 -18.479 -18.257 1.00 68.75 82 GLU A O 1
ATOM 662 N N . ARG A 1 83 ? 37.151 -16.494 -17.223 1.00 56.56 83 ARG A N 1
ATOM 663 C CA . ARG A 1 83 ? 38.538 -16.019 -17.298 1.00 56.56 83 ARG A CA 1
ATOM 664 C C . ARG A 1 83 ? 39.269 -16.119 -15.965 1.00 56.56 83 ARG A C 1
ATOM 666 O O . ARG A 1 83 ? 38.627 -15.896 -14.916 1.00 56.56 83 ARG A O 1
#

Radius of gyration: 21.07 Å; Cα contacts (8 Å, |Δi|>4): 30; chains: 1; bounding box: 54×30×50 Å

Mean predicted aligned error: 15.16 Å